Protein AF-A0A7J9JJZ1-F1 (afdb_monomer_lite)

Organism: NCBI:txid34283

pLDDT: mean 83.27, std 18.93, range [36.66, 98.44]

Structure (mmCIF, N/CA/C/O backbone):
data_AF-A0A7J9JJZ1-F1
#
_entry.id   AF-A0A7J9JJZ1-F1
#
loop_
_atom_site.group_PDB
_atom_site.id
_atom_site.type_symbol
_atom_site.label_atom_id
_atom_site.label_alt_id
_atom_site.label_comp_id
_atom_site.label_asym_id
_atom_site.label_entity_id
_atom_site.label_seq_id
_atom_site.pdbx_PDB_ins_code
_atom_site.Cartn_x
_atom_site.Cartn_y
_atom_site.Cartn_z
_atom_site.occupancy
_atom_site.B_iso_or_equiv
_atom_site.auth_seq_id
_atom_site.auth_comp_id
_atom_site.auth_asym_id
_atom_site.auth_atom_id
_atom_site.pdbx_PDB_model_num
ATOM 1 N N . ALA A 1 1 ? -37.751 12.534 49.948 1.00 81.94 1 ALA A N 1
ATOM 2 C CA . ALA A 1 1 ? -36.358 12.044 50.018 1.00 81.94 1 ALA A CA 1
ATOM 3 C C . ALA A 1 1 ? -36.246 10.776 49.173 1.00 81.94 1 ALA A C 1
ATOM 5 O O . ALA A 1 1 ? -37.203 10.010 49.168 1.00 81.94 1 ALA A O 1
ATOM 6 N N . VAL A 1 2 ? -35.146 10.569 48.440 1.00 80.31 2 VAL A N 1
ATOM 7 C CA . VAL A 1 2 ? -34.918 9.331 47.664 1.00 80.31 2 VAL A CA 1
ATOM 8 C C . VAL A 1 2 ? -34.600 8.182 48.625 1.00 80.31 2 VAL A C 1
ATOM 10 O O . VAL A 1 2 ? -33.882 8.383 49.601 1.00 80.31 2 VAL A O 1
ATOM 13 N N . ASN A 1 3 ? -35.147 6.992 48.367 1.00 93.00 3 ASN A N 1
ATOM 14 C CA . ASN A 1 3 ? -34.906 5.809 49.191 1.00 93.00 3 ASN A CA 1
ATOM 15 C C . ASN A 1 3 ? -33.448 5.319 49.014 1.00 93.00 3 ASN A C 1
ATOM 17 O O . ASN A 1 3 ? -33.073 4.967 47.892 1.00 93.00 3 ASN A O 1
ATOM 21 N N . PRO A 1 4 ? -32.638 5.238 50.088 1.00 93.69 4 PRO A N 1
ATOM 22 C CA . PRO A 1 4 ? -31.241 4.800 50.012 1.00 93.69 4 PRO A CA 1
ATOM 23 C C . PRO A 1 4 ? -31.046 3.412 49.389 1.00 93.69 4 PRO A C 1
ATOM 25 O O . PRO A 1 4 ? -30.052 3.179 48.708 1.00 93.69 4 PRO A O 1
ATOM 28 N N . LYS A 1 5 ? -32.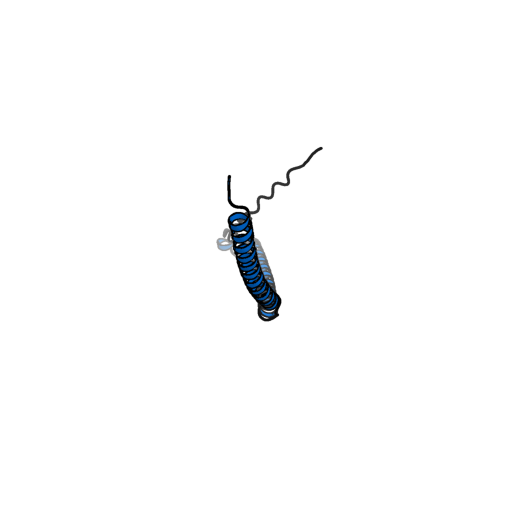002 2.494 49.576 1.00 93.75 5 LYS A N 1
ATOM 29 C CA . LYS A 1 5 ? -31.929 1.137 49.023 1.00 93.75 5 LYS A CA 1
ATOM 30 C C . LYS A 1 5 ? -32.021 1.138 47.495 1.00 93.75 5 LYS A C 1
ATOM 32 O O . LYS A 1 5 ? -31.212 0.501 46.832 1.00 93.75 5 LYS A O 1
ATOM 37 N N . VAL A 1 6 ? -32.945 1.931 46.953 1.00 93.31 6 VAL A N 1
ATOM 38 C CA . VAL A 1 6 ? -33.129 2.100 45.501 1.00 93.31 6 VAL A CA 1
ATOM 39 C C . VAL A 1 6 ? -31.883 2.721 44.866 1.00 93.31 6 VAL A C 1
ATOM 41 O O . VAL A 1 6 ? -31.472 2.328 43.779 1.00 93.31 6 VAL A O 1
ATOM 44 N N . PHE A 1 7 ? -31.242 3.665 45.560 1.00 94.25 7 PHE A N 1
ATOM 45 C CA . PHE A 1 7 ? -30.002 4.279 45.090 1.00 94.25 7 PHE A CA 1
ATOM 46 C C . PHE A 1 7 ? -28.838 3.275 45.011 1.00 94.25 7 PHE A C 1
ATOM 48 O O . PHE A 1 7 ? -28.104 3.265 44.025 1.00 94.25 7 PHE A O 1
ATOM 55 N N . LEU A 1 8 ? -28.687 2.399 46.009 1.00 95.31 8 LEU A N 1
ATOM 56 C CA . LEU A 1 8 ? -27.657 1.354 45.999 1.00 95.31 8 LEU A CA 1
ATOM 57 C C . LEU A 1 8 ? -27.891 0.306 44.903 1.00 95.31 8 LEU A C 1
ATOM 59 O O . LEU A 1 8 ? -26.935 -0.107 44.249 1.00 95.31 8 LEU A O 1
ATOM 63 N N . GLU A 1 9 ? -29.145 -0.092 44.676 1.00 95.75 9 GLU A N 1
ATOM 64 C CA . GLU A 1 9 ? -29.510 -1.003 43.583 1.00 95.75 9 GLU A CA 1
ATOM 65 C C . GLU A 1 9 ? -29.172 -0.390 42.217 1.00 95.75 9 GLU A C 1
ATOM 67 O O . GLU A 1 9 ? -28.533 -1.046 41.395 1.00 95.75 9 GLU A O 1
ATOM 72 N N . LEU A 1 10 ? -29.489 0.893 42.003 1.00 95.50 10 LEU A N 1
ATOM 73 C CA . LEU A 1 10 ? -29.135 1.607 40.773 1.00 95.50 10 LEU A CA 1
ATOM 74 C C . LEU A 1 10 ? -27.617 1.664 40.549 1.00 95.50 10 LEU A C 1
ATOM 76 O O . LEU A 1 10 ? -27.153 1.421 39.437 1.00 95.50 10 LEU A O 1
ATOM 80 N N . LEU A 1 11 ? -26.838 1.958 41.595 1.00 96.25 11 LEU A N 1
ATOM 81 C CA . LEU A 1 11 ? -25.375 1.961 41.506 1.00 96.25 11 LEU A CA 1
ATOM 82 C C . LEU A 1 11 ? -24.812 0.574 41.183 1.00 96.25 11 LEU A C 1
ATOM 84 O O . LEU A 1 11 ? -23.822 0.483 40.460 1.00 96.25 11 LEU A O 1
ATOM 88 N N . SER A 1 12 ? -25.427 -0.492 41.702 1.00 97.06 12 SER A N 1
ATOM 89 C CA . SER A 1 12 ? -25.032 -1.862 41.371 1.00 97.06 12 SER A CA 1
ATOM 90 C C . SER A 1 12 ? -25.275 -2.160 39.897 1.00 97.06 12 SER A C 1
ATOM 92 O O . SER A 1 12 ? -24.332 -2.497 39.192 1.00 97.06 12 SER A O 1
ATOM 94 N N . VAL A 1 13 ? -26.501 -1.932 39.413 1.00 97.25 13 VAL A N 1
ATOM 95 C CA . VAL A 1 13 ? -26.865 -2.156 38.004 1.00 97.25 13 VAL A CA 1
ATOM 96 C C . VAL A 1 13 ? -25.984 -1.326 37.068 1.00 97.25 13 VAL A C 1
ATOM 98 O O . VAL A 1 13 ? -25.552 -1.810 36.024 1.00 97.25 13 VAL A O 1
ATOM 101 N N . TYR A 1 14 ? -25.673 -0.084 37.446 1.00 96.94 14 TYR A N 1
ATOM 102 C CA . TYR A 1 14 ? -24.779 0.771 36.671 1.00 96.94 14 TYR A CA 1
ATOM 103 C C . TYR A 1 14 ? -23.349 0.223 36.608 1.00 96.94 14 TYR A C 1
ATOM 105 O O . TYR A 1 14 ? -22.745 0.246 35.536 1.00 96.94 14 TYR A O 1
ATOM 113 N N . ARG A 1 15 ? -22.800 -0.280 37.724 1.00 97.44 15 ARG A N 1
ATOM 114 C CA . ARG A 1 15 ? -21.474 -0.917 37.723 1.00 97.44 15 ARG A CA 1
ATOM 115 C C . ARG A 1 15 ? -21.448 -2.165 36.854 1.00 97.44 15 ARG A C 1
ATOM 117 O O . ARG A 1 15 ? -20.520 -2.307 36.070 1.00 97.44 15 ARG A O 1
ATOM 124 N N . ASP A 1 16 ? -22.457 -3.021 36.965 1.00 97.94 16 ASP A N 1
ATOM 125 C CA . ASP A 1 16 ? -22.525 -4.259 36.185 1.00 97.94 16 ASP A CA 1
ATOM 126 C C . ASP A 1 16 ? -22.582 -3.949 34.681 1.00 97.94 1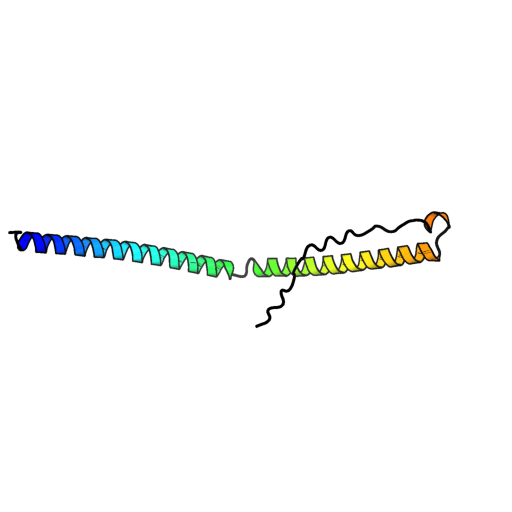6 ASP A C 1
ATOM 128 O O . ASP A 1 16 ? -21.872 -4.553 33.879 1.00 97.94 16 ASP A O 1
ATOM 132 N N . TRP A 1 17 ? -23.360 -2.932 34.297 1.00 98.00 17 TRP A N 1
ATOM 133 C CA . TRP A 1 17 ? -23.399 -2.447 32.918 1.00 98.00 17 TRP A CA 1
ATOM 134 C C . TRP A 1 17 ? -22.054 -1.870 32.449 1.00 98.00 17 TRP A C 1
ATOM 136 O O . TRP A 1 17 ? -21.624 -2.149 31.328 1.00 98.00 17 TRP A O 1
ATOM 146 N N . GLN A 1 18 ? -21.375 -1.081 33.289 1.00 98.12 18 GLN A N 1
ATOM 147 C CA . GLN A 1 18 ? -20.044 -0.539 32.987 1.00 98.12 18 GLN A CA 1
ATOM 148 C C . GLN A 1 18 ? -19.013 -1.653 32.769 1.00 98.12 18 GLN A C 1
ATOM 150 O O . GLN A 1 18 ? -18.269 -1.615 31.790 1.00 98.12 18 GLN A O 1
ATOM 155 N N . GLU A 1 19 ? -19.015 -2.666 33.634 1.00 98.00 19 GLU A N 1
ATOM 156 C CA . GLU A 1 19 ? -18.157 -3.848 33.529 1.00 98.00 19 GLU A CA 1
ATOM 157 C C . GLU A 1 19 ? -18.411 -4.598 32.208 1.00 98.00 19 GLU A C 1
ATOM 159 O O . GLU A 1 19 ? -17.481 -4.876 31.452 1.00 98.00 19 GLU A O 1
ATOM 164 N N . GLU A 1 20 ? -19.677 -4.838 31.856 1.00 98.31 20 GLU A N 1
ATOM 165 C CA . GLU A 1 20 ? -20.052 -5.500 30.601 1.00 98.31 20 GLU A CA 1
ATOM 166 C C . GLU A 1 20 ? -19.594 -4.706 29.363 1.00 98.31 20 GLU A C 1
ATOM 168 O O . GLU A 1 20 ? -19.097 -5.275 28.380 1.00 98.31 20 GLU A O 1
ATOM 173 N N . LYS A 1 21 ? -19.744 -3.371 29.386 1.00 98.06 21 LYS A N 1
ATOM 174 C CA . LYS A 1 21 ? -19.266 -2.515 28.291 1.00 98.06 21 LYS A CA 1
ATOM 175 C C . LYS A 1 21 ? -17.742 -2.568 28.178 1.00 98.06 21 LYS A C 1
ATOM 177 O O . LYS A 1 21 ? -17.246 -2.722 27.061 1.00 98.06 21 LYS A O 1
ATOM 182 N N . ALA A 1 22 ? -17.021 -2.488 29.296 1.00 98.06 22 ALA A N 1
ATOM 183 C CA . ALA A 1 22 ? -15.563 -2.563 29.319 1.00 98.06 22 ALA A CA 1
ATOM 184 C C . ALA A 1 22 ? -15.066 -3.895 28.742 1.00 98.06 22 ALA A C 1
ATOM 186 O O . ALA A 1 22 ? -14.264 -3.898 27.811 1.00 98.06 22 ALA A O 1
ATOM 187 N N . GLN A 1 23 ? -15.626 -5.021 29.190 1.00 98.25 23 GLN A N 1
ATOM 188 C CA . GLN A 1 23 ? -15.275 -6.348 28.674 1.00 98.25 23 GLN A CA 1
ATOM 189 C C . GLN A 1 23 ? -15.545 -6.484 27.171 1.00 98.25 23 GLN A C 1
ATOM 191 O O . GLN A 1 23 ? -14.731 -7.039 26.432 1.00 98.25 23 GLN A O 1
ATOM 196 N N . THR A 1 24 ? -16.665 -5.935 26.690 1.00 98.25 24 THR A N 1
ATOM 197 C CA . THR A 1 24 ? -16.990 -5.930 25.256 1.00 98.25 24 THR A CA 1
ATOM 198 C C . THR A 1 24 ? -15.960 -5.145 24.442 1.00 98.25 24 THR A C 1
ATOM 200 O O . THR A 1 24 ? -15.600 -5.565 23.341 1.00 98.25 24 THR A O 1
ATOM 203 N N . ILE A 1 25 ? -15.501 -4.002 24.959 1.00 98.25 25 ILE A N 1
ATOM 204 C CA . ILE A 1 25 ? -14.480 -3.174 24.308 1.00 98.25 25 ILE A CA 1
ATOM 205 C C . ILE A 1 25 ? -13.138 -3.908 24.296 1.00 98.25 25 ILE A C 1
ATOM 207 O O . ILE A 1 25 ? -12.560 -4.043 23.221 1.00 98.25 25 ILE A O 1
ATOM 211 N N . CYS A 1 26 ? -12.696 -4.452 25.433 1.00 98.06 26 CYS A N 1
ATOM 212 C CA . CYS A 1 26 ? -11.437 -5.196 25.526 1.00 98.06 26 CYS A CA 1
ATOM 213 C C . CYS A 1 26 ? -11.402 -6.374 24.549 1.00 98.06 26 CYS A C 1
ATOM 215 O O . CYS A 1 26 ? -10.464 -6.507 23.773 1.00 98.06 26 CYS A O 1
ATOM 217 N N . LYS A 1 27 ? -12.478 -7.165 24.482 1.00 98.25 27 LYS A N 1
ATOM 218 C CA . LYS A 1 27 ? -12.548 -8.308 23.562 1.00 98.25 27 LYS A CA 1
ATOM 219 C C . LYS A 1 27 ? -12.467 -7.895 22.089 1.00 98.25 27 LYS A C 1
ATOM 221 O O . LYS A 1 27 ? -11.882 -8.600 21.273 1.00 98.25 27 LYS A O 1
ATOM 226 N N . LYS A 1 28 ? -13.070 -6.758 21.726 1.00 98.31 28 LYS A N 1
ATOM 227 C CA . LYS A 1 28 ? -12.949 -6.205 20.367 1.00 98.31 28 LYS A CA 1
ATOM 228 C C . LYS A 1 28 ? -11.546 -5.674 20.093 1.00 98.31 28 LYS A C 1
ATOM 230 O O . LYS A 1 28 ? -11.078 -5.802 18.968 1.00 98.31 28 LYS A O 1
ATOM 235 N N . GLN A 1 29 ? -10.904 -5.072 21.089 1.00 98.44 29 GLN A N 1
ATOM 236 C CA . GLN A 1 29 ? -9.531 -4.599 20.972 1.00 98.44 29 GLN A CA 1
ATOM 237 C C . GLN A 1 29 ? -8.571 -5.768 20.721 1.00 98.44 29 GLN A C 1
ATOM 239 O O . GLN A 1 29 ? -7.808 -5.703 19.766 1.00 98.44 29 GLN A O 1
ATOM 244 N N . GLU A 1 30 ? -8.682 -6.856 21.485 1.00 98.25 30 GLU A N 1
ATOM 245 C CA . GLU A 1 30 ? -7.876 -8.072 21.299 1.00 98.25 30 GLU A CA 1
ATOM 246 C C . GLU A 1 30 ? -8.039 -8.675 19.889 1.00 98.25 30 GLU A C 1
ATOM 248 O O . GLU A 1 30 ? -7.052 -9.032 19.249 1.00 98.25 30 GLU A O 1
ATOM 253 N N . ASP A 1 31 ? -9.270 -8.743 19.359 1.00 98.25 31 ASP A N 1
ATOM 254 C CA . ASP A 1 31 ? -9.519 -9.217 17.984 1.00 98.25 31 ASP A CA 1
ATOM 255 C C . ASP A 1 31 ? -8.857 -8.314 16.929 1.00 98.25 31 ASP A C 1
ATOM 257 O O . ASP A 1 31 ? -8.269 -8.797 15.958 1.00 98.25 31 ASP A O 1
ATOM 261 N N . ILE A 1 32 ? -8.924 -6.993 17.118 1.00 98.00 32 ILE A N 1
ATOM 262 C CA . ILE A 1 32 ? -8.292 -6.029 16.211 1.00 98.00 32 ILE A CA 1
ATOM 263 C C . ILE A 1 32 ? -6.767 -6.149 16.274 1.00 98.00 32 ILE A C 1
ATOM 265 O O . ILE A 1 32 ? -6.132 -6.187 15.221 1.00 98.00 32 ILE A O 1
ATOM 269 N N . GLU A 1 33 ? -6.186 -6.238 17.471 1.00 97.75 33 GLU A N 1
ATOM 270 C CA . GLU A 1 33 ? -4.743 -6.408 17.669 1.00 97.75 33 GLU A CA 1
ATOM 271 C C . GLU A 1 33 ? -4.240 -7.688 16.994 1.00 97.75 33 GLU A C 1
ATOM 273 O O . GLU A 1 33 ? -3.293 -7.629 16.209 1.00 97.75 33 GLU A O 1
ATOM 278 N N . TYR A 1 34 ? -4.943 -8.812 17.174 1.00 97.44 34 TYR A N 1
ATOM 279 C CA . TYR A 1 34 ? -4.627 -10.068 16.491 1.00 97.44 34 TYR A CA 1
ATOM 280 C C . TYR A 1 34 ? -4.662 -9.926 14.960 1.00 97.44 34 TYR A C 1
ATOM 282 O O . TYR A 1 34 ? -3.764 -10.388 14.252 1.00 97.44 34 TYR A O 1
ATOM 290 N N . LYS A 1 35 ? -5.685 -9.254 14.414 1.00 96.94 35 LYS A N 1
ATOM 291 C CA . LYS A 1 35 ? -5.805 -9.039 12.962 1.00 96.94 35 LYS A CA 1
ATOM 292 C C . LYS A 1 35 ? -4.710 -8.128 12.409 1.00 96.94 35 LYS A C 1
ATOM 294 O O . LYS A 1 35 ? -4.277 -8.349 11.278 1.00 96.94 35 LYS A O 1
ATOM 299 N N . ILE A 1 36 ? -4.274 -7.128 13.175 1.00 95.38 36 ILE A N 1
ATOM 300 C CA . ILE A 1 36 ? -3.143 -6.264 12.813 1.00 95.38 36 ILE A CA 1
ATOM 301 C C . ILE A 1 36 ? -1.850 -7.078 12.805 1.00 95.38 36 ILE A C 1
ATOM 303 O O . ILE 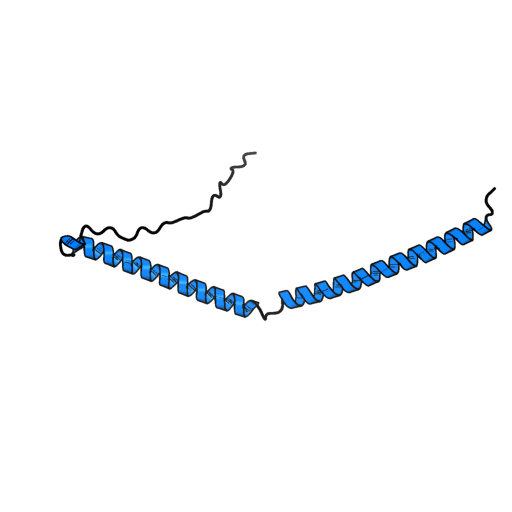A 1 36 ? -1.138 -7.044 11.807 1.00 95.38 36 ILE A O 1
ATOM 307 N N . GLU A 1 37 ? -1.584 -7.867 13.848 1.00 94.56 37 GLU A N 1
ATOM 308 C CA . GLU A 1 37 ? -0.379 -8.701 13.933 1.00 94.56 37 GLU A CA 1
ATOM 309 C C . GLU A 1 37 ? -0.271 -9.663 12.741 1.00 94.56 37 GLU A C 1
ATOM 311 O O . GLU A 1 37 ? 0.779 -9.768 12.105 1.00 94.56 37 GLU A O 1
ATOM 316 N N . VAL A 1 38 ? -1.378 -10.313 12.364 1.00 90.06 38 VAL A N 1
ATOM 317 C CA . VAL A 1 38 ? -1.425 -11.179 11.177 1.00 90.06 38 VAL A CA 1
ATOM 318 C C . VAL A 1 38 ? -1.181 -10.387 9.886 1.00 90.06 38 VAL A C 1
ATOM 320 O O . VAL A 1 38 ? -0.450 -10.857 9.012 1.00 90.06 38 VAL A O 1
ATOM 323 N N . ALA A 1 39 ? -1.775 -9.199 9.737 1.00 87.06 39 ALA A N 1
ATOM 324 C CA . ALA A 1 39 ? -1.585 -8.360 8.553 1.00 87.06 39 ALA A CA 1
ATOM 325 C C . ALA A 1 39 ? -0.132 -7.874 8.417 1.00 87.06 39 ALA A C 1
ATOM 327 O O . ALA A 1 39 ? 0.439 -7.962 7.327 1.00 87.06 39 ALA A O 1
ATOM 328 N N . ASP A 1 40 ? 0.487 -7.446 9.516 1.00 86.88 40 ASP A N 1
ATOM 329 C CA . ASP A 1 40 ? 1.891 -7.038 9.562 1.00 86.88 40 ASP A CA 1
ATOM 330 C C . ASP A 1 40 ? 2.820 -8.221 9.285 1.00 86.88 40 ASP A C 1
ATOM 332 O O . ASP A 1 40 ? 3.758 -8.105 8.490 1.00 86.88 40 ASP A O 1
ATOM 336 N N . ALA A 1 41 ? 2.539 -9.395 9.855 1.00 84.56 41 ALA A N 1
ATOM 337 C CA . ALA A 1 41 ? 3.269 -10.621 9.555 1.00 84.56 41 ALA A CA 1
ATOM 338 C C . ALA A 1 41 ? 3.165 -10.988 8.069 1.00 84.56 41 ALA A C 1
ATOM 340 O O . ALA A 1 41 ? 4.154 -11.395 7.471 1.00 84.56 41 ALA A O 1
ATOM 341 N N . LEU A 1 42 ? 2.007 -10.804 7.429 1.00 81.62 42 LEU A N 1
ATOM 342 C CA . LEU A 1 42 ? 1.836 -11.056 5.996 1.00 81.62 42 LEU A CA 1
ATOM 343 C C . LEU A 1 42 ? 2.561 -10.024 5.127 1.00 81.62 42 LEU A C 1
ATOM 345 O O . LEU A 1 42 ? 3.223 -10.419 4.164 1.00 81.62 42 LEU A O 1
ATOM 349 N N . ALA A 1 43 ? 2.482 -8.739 5.478 1.00 75.56 43 ALA A N 1
ATOM 350 C CA . ALA A 1 43 ? 3.185 -7.654 4.795 1.00 75.56 43 ALA A CA 1
ATOM 351 C C . ALA A 1 43 ? 4.712 -7.799 4.907 1.00 75.56 43 ALA A C 1
ATOM 353 O O . ALA A 1 43 ? 5.455 -7.512 3.964 1.00 75.56 43 ALA A O 1
ATOM 354 N N . THR A 1 44 ? 5.192 -8.293 6.049 1.00 72.38 44 THR A N 1
ATOM 355 C CA . THR A 1 44 ? 6.610 -8.589 6.278 1.00 72.38 44 THR A CA 1
ATOM 356 C C . THR A 1 44 ? 7.024 -9.961 5.749 1.00 72.38 44 THR A C 1
ATOM 358 O O . THR A 1 44 ? 8.198 -10.125 5.392 1.00 72.38 44 THR A O 1
ATOM 361 N N . SER A 1 45 ? 6.091 -10.915 5.606 1.00 63.78 45 SER A N 1
ATOM 362 C CA . SER A 1 45 ? 6.326 -12.210 4.969 1.00 63.78 45 SER A CA 1
ATOM 363 C C . SER A 1 45 ? 6.611 -11.990 3.485 1.00 63.78 45 SER A C 1
ATOM 365 O O . SER A 1 45 ? 5.730 -11.867 2.645 1.00 63.78 45 SER A O 1
ATOM 367 N N . SER A 1 46 ? 7.897 -11.837 3.187 1.00 60.47 46 SER A N 1
ATOM 368 C CA . SER A 1 46 ? 8.715 -12.554 2.203 1.00 60.47 46 SER A CA 1
ATOM 369 C C . SER A 1 46 ? 8.117 -13.068 0.877 1.00 60.47 46 SER A C 1
ATOM 371 O O . SER A 1 46 ? 8.884 -13.370 -0.016 1.00 60.47 46 SER A O 1
ATOM 373 N N . LYS A 1 47 ? 6.810 -13.198 0.648 1.00 66.00 47 LYS A N 1
ATOM 374 C CA . LYS A 1 47 ? 6.262 -13.644 -0.645 1.00 66.00 47 LYS A CA 1
ATOM 375 C C . LYS A 1 47 ? 6.347 -12.553 -1.706 1.00 66.00 47 LYS A C 1
ATOM 377 O O . LYS A 1 47 ? 6.676 -12.830 -2.852 1.00 66.00 47 LYS A O 1
ATOM 382 N N . PHE A 1 48 ? 6.103 -11.306 -1.312 1.00 71.81 48 PHE A N 1
ATOM 383 C CA . PHE A 1 48 ? 6.144 -10.175 -2.238 1.00 71.81 48 PHE A CA 1
ATOM 384 C C . PHE A 1 48 ? 7.532 -9.539 -2.339 1.00 71.81 48 PHE A C 1
ATOM 386 O O . PHE A 1 48 ? 7.836 -8.931 -3.355 1.00 71.81 48 PHE A O 1
ATOM 393 N N . LYS A 1 49 ? 8.409 -9.715 -1.341 1.00 80.50 49 LYS A N 1
ATOM 394 C CA . LYS A 1 49 ? 9.757 -9.118 -1.351 1.00 80.50 49 LYS A CA 1
ATOM 395 C C . LYS A 1 49 ? 10.672 -9.649 -2.473 1.00 80.50 49 LYS A C 1
ATOM 397 O O . LYS A 1 49 ? 11.246 -8.815 -3.163 1.00 80.50 49 LYS A O 1
ATOM 402 N N . PRO A 1 50 ? 10.800 -10.969 -2.716 1.00 84.94 50 PRO A N 1
ATOM 403 C CA . PRO A 1 50 ? 11.554 -11.512 -3.840 1.00 84.94 50 PRO A CA 1
ATOM 404 C C . PRO A 1 50 ? 10.975 -11.057 -5.172 1.00 84.94 50 PRO A C 1
ATOM 406 O O . PRO A 1 50 ? 11.736 -10.661 -6.039 1.00 84.94 50 PRO A O 1
ATOM 409 N N . LEU A 1 51 ? 9.643 -11.025 -5.309 1.00 85.69 51 LEU A N 1
ATOM 410 C CA . LEU A 1 51 ? 8.992 -10.539 -6.526 1.00 85.69 51 LEU A CA 1
ATOM 411 C C . LEU A 1 51 ? 9.295 -9.054 -6.781 1.00 85.69 51 LEU A C 1
ATOM 413 O O . LEU A 1 51 ? 9.660 -8.685 -7.891 1.00 85.69 51 LEU A O 1
ATOM 417 N N . ILE A 1 52 ? 9.195 -8.211 -5.748 1.00 86.94 52 ILE A N 1
ATOM 418 C CA . ILE A 1 52 ? 9.559 -6.789 -5.820 1.00 86.94 52 ILE A CA 1
ATOM 419 C C . ILE A 1 52 ? 11.034 -6.638 -6.206 1.00 86.94 52 ILE A C 1
ATOM 421 O O . ILE A 1 52 ? 11.351 -5.833 -7.076 1.00 86.94 52 ILE A O 1
ATOM 425 N N . HIS A 1 53 ? 11.926 -7.423 -5.599 1.00 90.69 53 HIS A N 1
ATOM 426 C CA . HIS A 1 53 ? 13.351 -7.393 -5.915 1.00 90.69 53 HIS A CA 1
ATOM 427 C C . HIS A 1 53 ? 13.627 -7.826 -7.364 1.00 90.69 53 HIS A C 1
ATOM 429 O O . HIS A 1 53 ? 14.374 -7.151 -8.064 1.00 90.69 53 HIS A O 1
ATOM 435 N N . THR A 1 54 ? 13.006 -8.909 -7.844 1.00 94.00 54 THR A N 1
ATOM 436 C CA . THR A 1 54 ? 13.117 -9.358 -9.242 1.00 94.00 54 THR A CA 1
ATOM 437 C C . THR A 1 54 ? 12.701 -8.252 -10.208 1.00 94.00 54 THR A C 1
ATOM 439 O O . THR A 1 54 ? 13.467 -7.904 -11.101 1.00 94.00 54 THR A O 1
ATOM 442 N N . LEU A 1 55 ? 11.542 -7.629 -9.980 1.00 95.56 55 LEU A N 1
ATOM 443 C CA . LEU A 1 55 ? 11.057 -6.540 -10.830 1.00 95.56 55 LEU A CA 1
ATOM 444 C C . LEU A 1 55 ? 11.964 -5.300 -10.783 1.00 95.56 55 LEU A C 1
ATOM 446 O O . LEU A 1 55 ? 12.131 -4.623 -11.794 1.00 95.56 55 LEU A O 1
ATOM 450 N N . GLN A 1 56 ? 12.567 -4.989 -9.632 1.00 96.31 56 GLN A N 1
ATOM 451 C CA . GLN A 1 56 ? 13.531 -3.890 -9.514 1.00 96.31 56 GLN A CA 1
ATOM 452 C C . GLN A 1 56 ? 14.797 -4.133 -10.343 1.00 96.31 56 GLN A C 1
ATOM 454 O O . GLN A 1 56 ? 15.293 -3.193 -10.965 1.00 96.31 56 GLN A O 1
ATOM 459 N N . VAL A 1 57 ? 15.300 -5.371 -10.369 1.00 97.31 57 VAL A N 1
ATOM 460 C CA . VAL A 1 57 ? 16.462 -5.750 -11.188 1.00 97.31 57 VAL A CA 1
ATOM 461 C C . VAL A 1 57 ? 16.126 -5.640 -12.675 1.00 97.31 57 VAL A C 1
ATOM 463 O O . VAL A 1 57 ? 16.825 -4.928 -13.392 1.00 97.31 57 VAL A O 1
ATOM 466 N N . GLU A 1 58 ? 15.017 -6.240 -13.122 1.00 97.62 58 GLU A N 1
ATOM 467 C CA . GLU A 1 58 ? 14.582 -6.182 -14.528 1.00 97.62 58 GLU A CA 1
ATOM 468 C C . GLU A 1 58 ? 14.363 -4.739 -15.013 1.00 97.62 58 GLU A C 1
ATOM 470 O O . GLU A 1 58 ? 14.744 -4.379 -16.128 1.00 97.62 58 GLU A O 1
ATOM 475 N N . LEU A 1 59 ? 13.791 -3.878 -14.163 1.00 97.19 59 LEU A N 1
ATOM 476 C CA . LEU A 1 59 ? 13.631 -2.455 -14.464 1.00 97.19 59 LEU A CA 1
ATOM 477 C C . LEU A 1 59 ? 14.985 -1.745 -14.623 1.00 97.19 59 LEU A C 1
ATOM 479 O O . LEU A 1 59 ? 15.126 -0.873 -15.483 1.00 97.19 59 LEU A O 1
ATOM 483 N N . GLY A 1 60 ? 15.970 -2.103 -13.796 1.00 97.56 60 GLY A N 1
ATOM 484 C CA . GLY A 1 60 ? 17.337 -1.595 -13.883 1.00 97.56 60 GLY A CA 1
ATOM 485 C C . GLY A 1 60 ? 18.007 -1.973 -15.203 1.00 97.56 60 GLY A C 1
ATOM 486 O O . GLY A 1 60 ? 18.476 -1.089 -15.920 1.00 97.56 60 GLY A O 1
ATOM 487 N N . GLU A 1 61 ? 17.969 -3.255 -15.562 1.00 98.12 61 GLU A N 1
ATOM 488 C CA . GLU A 1 61 ? 18.521 -3.774 -16.821 1.00 98.12 61 GLU A CA 1
ATOM 489 C C . GLU A 1 61 ? 17.849 -3.137 -18.044 1.00 98.12 61 GLU A C 1
ATOM 491 O O . GLU A 1 61 ? 18.512 -2.727 -18.999 1.00 98.12 61 GLU A O 1
ATOM 496 N N . LEU A 1 62 ? 16.521 -2.992 -18.016 1.00 98.19 62 LEU A N 1
ATOM 497 C CA . LEU A 1 62 ? 15.782 -2.348 -19.099 1.00 98.19 62 LEU A CA 1
ATOM 498 C C . LEU A 1 62 ? 16.192 -0.878 -19.268 1.00 98.19 62 LEU A C 1
ATOM 500 O O . LEU A 1 62 ? 16.346 -0.403 -20.395 1.00 98.19 62 LEU A O 1
ATOM 504 N N . LYS A 1 63 ? 16.387 -0.156 -18.159 1.00 97.62 63 LYS A N 1
ATOM 505 C CA . LYS A 1 63 ? 16.826 1.244 -18.172 1.00 97.62 63 LYS A CA 1
ATOM 506 C C . LYS A 1 63 ? 18.254 1.390 -18.702 1.00 97.62 63 LYS A C 1
ATOM 508 O O . LYS A 1 63 ? 18.527 2.333 -19.448 1.00 97.62 63 LYS A O 1
ATOM 513 N N . GLU A 1 64 ? 19.142 0.466 -18.351 1.00 98.12 64 GLU A N 1
ATOM 514 C CA . GLU A 1 64 ? 20.502 0.408 -18.890 1.00 98.12 64 GLU A CA 1
ATOM 515 C C . GLU A 1 64 ? 20.478 0.193 -20.408 1.00 98.12 64 GLU A C 1
ATOM 517 O O . GLU A 1 64 ? 21.012 1.018 -21.150 1.00 98.12 64 GLU A O 1
ATOM 522 N N . ARG A 1 65 ? 19.750 -0.824 -20.887 1.00 98.12 65 ARG A N 1
ATOM 523 C CA . ARG A 1 65 ? 19.606 -1.099 -22.327 1.00 98.12 65 ARG A CA 1
ATOM 524 C C . ARG A 1 65 ? 18.992 0.065 -23.094 1.00 98.12 65 ARG A C 1
ATOM 526 O O . ARG A 1 65 ? 19.419 0.362 -24.205 1.00 98.12 65 ARG A O 1
ATOM 533 N N . LEU A 1 66 ? 17.992 0.738 -22.524 1.00 97.69 66 LEU A N 1
ATOM 534 C CA . LEU A 1 66 ? 17.407 1.927 -23.144 1.00 97.69 66 LEU A CA 1
ATOM 535 C C . LEU A 1 66 ? 18.447 3.046 -23.287 1.00 97.69 66 LEU A C 1
ATOM 537 O O . LEU A 1 66 ? 18.511 3.695 -24.328 1.00 97.69 66 LEU A O 1
ATOM 541 N N . THR A 1 67 ? 19.273 3.247 -22.261 1.00 96.56 67 THR A N 1
ATOM 542 C CA . THR A 1 67 ? 20.350 4.245 -22.283 1.00 96.56 67 THR A CA 1
ATOM 543 C C . THR A 1 67 ? 21.388 3.913 -23.356 1.00 96.56 67 THR A C 1
ATOM 545 O O . THR A 1 67 ? 21.780 4.792 -24.121 1.00 96.56 67 THR A O 1
ATOM 548 N N . GLU A 1 68 ? 21.780 2.643 -23.474 1.00 98.00 68 GLU A N 1
ATOM 549 C CA . GLU A 1 68 ? 22.690 2.169 -24.522 1.00 98.00 68 GLU A CA 1
ATOM 550 C C . GLU A 1 68 ? 22.109 2.400 -25.924 1.00 98.00 68 GLU A C 1
ATOM 552 O O . GLU A 1 68 ? 22.781 2.943 -26.800 1.00 98.00 68 GLU A O 1
ATOM 557 N N . VAL A 1 69 ? 20.838 2.047 -26.141 1.00 97.62 69 VAL A N 1
ATOM 558 C CA . VAL A 1 69 ? 20.152 2.256 -27.425 1.00 97.62 69 VAL A CA 1
ATOM 559 C C . VAL A 1 69 ? 20.095 3.740 -27.789 1.00 97.62 69 VAL A C 1
ATOM 561 O O . VAL A 1 69 ? 20.351 4.085 -28.943 1.00 97.62 69 VAL A O 1
ATOM 564 N N . LEU A 1 70 ? 19.803 4.619 -26.826 1.00 95.25 70 LEU A N 1
ATOM 565 C CA . LEU A 1 70 ? 19.802 6.068 -27.044 1.00 95.25 70 LEU A CA 1
ATOM 566 C C . LEU A 1 70 ? 21.199 6.592 -27.404 1.00 95.25 70 LEU A C 1
ATOM 568 O O . LEU A 1 70 ? 21.325 7.381 -28.338 1.00 95.25 70 LEU A O 1
ATOM 572 N N . SER A 1 71 ? 22.248 6.112 -26.732 1.00 95.94 71 SER A N 1
ATOM 573 C CA . SER A 1 71 ? 23.631 6.488 -27.047 1.00 95.94 71 SER A CA 1
ATOM 574 C C . SER A 1 71 ? 24.063 5.996 -28.433 1.00 95.94 71 SER A C 1
ATOM 576 O O . SER A 1 71 ? 24.647 6.750 -29.213 1.00 95.94 71 SER A O 1
ATOM 578 N N . ASN A 1 72 ? 23.710 4.759 -28.792 1.00 96.62 72 ASN A N 1
ATOM 579 C CA . ASN A 1 72 ? 23.960 4.203 -30.122 1.00 96.62 72 ASN A CA 1
ATOM 580 C C . ASN A 1 72 ? 23.234 4.998 -31.214 1.00 96.62 72 ASN A C 1
ATOM 582 O O . ASN A 1 72 ? 23.794 5.237 -32.286 1.00 96.62 72 ASN A O 1
ATOM 586 N N . TYR A 1 73 ? 21.998 5.418 -30.943 1.00 94.00 73 TYR A N 1
ATOM 587 C CA . TYR A 1 73 ? 21.231 6.274 -31.839 1.00 94.00 73 TYR A CA 1
ATOM 588 C C . TYR A 1 73 ? 21.908 7.637 -32.039 1.00 94.00 73 TYR A C 1
ATOM 590 O O . TYR A 1 73 ? 22.099 8.060 -33.177 1.00 94.00 73 TYR A O 1
ATOM 598 N N . GLU A 1 74 ? 22.348 8.289 -30.963 1.00 91.88 74 GLU A N 1
ATOM 599 C CA . GLU A 1 74 ? 23.069 9.563 -31.034 1.00 91.88 74 GLU A CA 1
ATOM 600 C C . GLU A 1 74 ? 24.379 9.439 -31.830 1.00 91.88 74 GLU A C 1
ATOM 602 O O . GLU A 1 74 ? 24.650 10.241 -32.727 1.00 91.88 74 GLU A O 1
ATOM 607 N N . ALA A 1 75 ? 25.166 8.388 -31.577 1.00 93.88 75 ALA A N 1
ATOM 608 C CA . ALA A 1 75 ? 26.388 8.109 -32.329 1.00 93.88 75 ALA A CA 1
ATOM 609 C C . ALA A 1 75 ? 26.109 7.894 -33.826 1.00 93.88 75 ALA A C 1
ATOM 611 O O . ALA A 1 75 ? 26.861 8.370 -34.683 1.00 93.88 75 ALA A O 1
ATOM 612 N N . LEU A 1 76 ? 25.012 7.206 -34.156 1.00 92.81 76 LEU A N 1
ATOM 613 C CA . LEU A 1 76 ? 24.578 7.017 -35.535 1.00 92.81 76 LEU A CA 1
ATOM 614 C C . LEU A 1 76 ? 24.204 8.350 -36.193 1.00 92.81 76 LEU A C 1
ATOM 616 O O . LEU A 1 76 ? 24.655 8.611 -37.309 1.00 92.81 76 LEU A O 1
ATOM 620 N N . CYS A 1 77 ? 23.427 9.193 -35.510 1.00 87.50 77 CYS A N 1
ATOM 621 C CA . CYS A 1 77 ? 23.071 10.528 -35.986 1.00 87.50 77 CYS A CA 1
ATOM 622 C C . CYS A 1 77 ? 24.317 11.374 -36.269 1.00 87.50 77 CYS A C 1
ATOM 624 O O . CYS A 1 77 ? 24.443 11.930 -37.361 1.00 87.50 77 CYS A O 1
ATOM 626 N N . ASN A 1 78 ? 25.278 11.395 -35.344 1.00 89.00 78 ASN A N 1
ATOM 627 C CA . ASN A 1 78 ? 26.535 12.126 -35.510 1.00 89.00 78 ASN A CA 1
ATOM 628 C C . ASN A 1 78 ? 27.336 11.632 -36.725 1.00 89.00 78 ASN A C 1
ATOM 630 O O . ASN A 1 78 ? 27.852 12.437 -37.501 1.00 89.00 78 ASN A O 1
ATOM 634 N N . ARG A 1 79 ? 27.397 10.312 -36.945 1.00 92.69 79 ARG A N 1
ATOM 635 C CA . ARG A 1 79 ? 28.084 9.736 -38.109 1.00 92.69 79 ARG A CA 1
ATOM 636 C C . ARG A 1 79 ? 27.384 10.074 -39.424 1.00 92.69 79 ARG A C 1
ATOM 638 O O . ARG A 1 79 ? 28.057 10.388 -40.399 1.00 92.69 79 ARG A O 1
ATOM 645 N N . ILE A 1 80 ? 26.052 10.034 -39.468 1.00 88.50 80 ILE A N 1
ATOM 646 C CA . ILE A 1 80 ? 25.289 10.422 -40.666 1.00 88.50 80 ILE A CA 1
ATOM 647 C C . ILE A 1 80 ? 25.510 11.905 -40.985 1.00 88.50 80 ILE A C 1
ATOM 649 O O . ILE A 1 80 ? 25.726 12.243 -42.147 1.00 88.50 80 ILE A O 1
ATOM 653 N N . ALA A 1 81 ? 25.528 12.779 -39.978 1.00 85.50 81 ALA A N 1
ATOM 654 C CA . ALA A 1 81 ? 25.829 14.195 -40.177 1.00 85.50 81 ALA A CA 1
ATOM 655 C C . ALA A 1 81 ? 27.250 14.409 -40.743 1.00 85.50 81 ALA A C 1
ATOM 657 O O . ALA A 1 81 ? 27.440 15.190 -41.677 1.00 85.50 81 ALA A O 1
ATOM 658 N N . ALA A 1 82 ? 28.244 13.678 -40.228 1.00 87.75 82 ALA A N 1
ATOM 659 C CA . ALA A 1 82 ? 29.639 13.818 -40.641 1.00 87.75 82 ALA A CA 1
ATOM 660 C C . ALA A 1 82 ? 29.941 13.196 -42.016 1.00 87.75 82 ALA A C 1
ATOM 662 O O . ALA A 1 82 ? 30.594 13.821 -42.850 1.00 87.75 82 ALA A O 1
ATOM 663 N N . GLU A 1 83 ? 29.458 11.984 -42.278 1.00 90.44 83 GLU A N 1
ATOM 664 C CA . GLU A 1 83 ? 29.925 11.122 -43.377 1.00 90.44 83 GLU A CA 1
ATOM 665 C C . GLU A 1 83 ? 28.801 10.691 -44.335 1.00 90.44 83 GLU A C 1
ATOM 667 O O . GLU A 1 83 ? 29.056 10.033 -45.343 1.00 90.44 83 GLU A O 1
ATOM 672 N N . GLY A 1 84 ? 27.547 11.042 -44.037 1.00 84.00 84 GLY A N 1
ATOM 673 C CA . GLY A 1 84 ? 26.388 10.630 -44.821 1.00 84.00 84 GLY A CA 1
ATOM 674 C C . GLY A 1 84 ? 26.269 11.334 -46.182 1.00 84.00 84 GLY A C 1
ATOM 675 O O . GLY A 1 84 ? 26.773 12.444 -46.366 1.00 84.00 84 GLY A O 1
ATOM 676 N N . PRO A 1 85 ? 25.568 10.717 -47.151 1.00 82.94 85 PRO A N 1
ATOM 677 C CA . PRO A 1 85 ? 25.230 11.362 -48.416 1.00 82.94 85 PRO A CA 1
ATOM 678 C C . PRO A 1 85 ? 24.334 12.590 -48.180 1.00 82.94 85 PRO A C 1
ATOM 680 O O . PRO A 1 85 ? 23.492 12.578 -47.284 1.00 82.94 85 PRO A O 1
ATOM 683 N N . GLU A 1 86 ? 24.486 13.627 -49.012 1.00 79.56 86 GLU A N 1
ATOM 684 C CA . GLU A 1 86 ? 23.837 14.948 -48.860 1.00 79.56 86 GLU A CA 1
ATOM 685 C C . GLU A 1 86 ? 22.347 14.932 -48.446 1.00 79.56 86 GLU A C 1
ATOM 687 O O .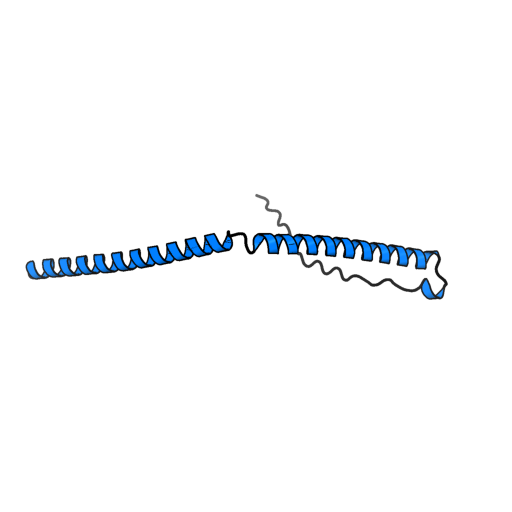 GLU A 1 86 ? 21.992 15.675 -47.532 1.00 79.56 86 GLU A O 1
ATOM 692 N N . PRO A 1 87 ? 21.468 14.065 -48.993 1.00 78.44 87 PRO A N 1
ATOM 693 C CA . PRO A 1 87 ? 20.063 14.020 -48.576 1.00 78.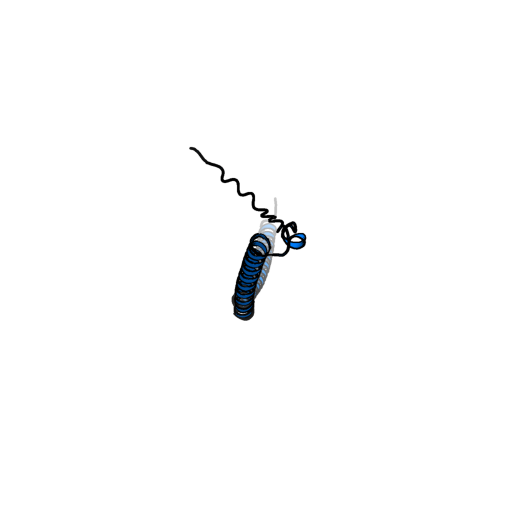44 87 PRO A CA 1
ATOM 694 C C . PRO A 1 87 ? 19.849 13.641 -47.101 1.00 78.44 87 PRO A C 1
ATOM 696 O O . PRO A 1 87 ? 18.842 14.021 -46.512 1.00 78.44 87 PRO A O 1
ATOM 699 N N . LEU A 1 88 ? 20.772 12.877 -46.506 1.00 72.88 88 LEU A N 1
ATOM 700 C CA . LEU A 1 88 ? 20.667 12.379 -45.131 1.00 72.88 88 LEU A CA 1
ATOM 701 C C . LEU A 1 88 ? 21.277 13.337 -44.099 1.00 72.88 88 LEU A C 1
ATOM 703 O O . LEU A 1 88 ? 20.921 13.266 -42.927 1.00 72.88 88 LEU A O 1
ATOM 707 N N . ARG A 1 89 ? 22.156 14.257 -44.520 1.00 74.81 89 ARG A N 1
ATOM 708 C CA . ARG A 1 89 ? 22.811 15.238 -43.633 1.00 74.81 89 ARG A CA 1
ATOM 709 C C . ARG A 1 89 ? 21.871 16.321 -43.093 1.00 74.81 89 ARG A C 1
ATOM 711 O O . ARG A 1 89 ? 22.191 16.940 -42.087 1.00 74.81 89 ARG A O 1
ATOM 718 N N . SER A 1 90 ? 20.726 16.545 -43.744 1.00 74.19 90 SER A N 1
ATOM 719 C CA . SER A 1 90 ? 19.689 17.500 -43.305 1.00 74.19 90 SER A CA 1
ATOM 720 C C . SER A 1 90 ? 18.596 16.878 -42.420 1.00 74.19 90 SER A C 1
ATOM 722 O O . SER A 1 90 ? 17.622 17.556 -42.103 1.00 74.19 90 SER A O 1
ATOM 724 N N . ILE A 1 91 ? 18.704 15.597 -42.044 1.00 76.12 91 ILE A N 1
ATOM 725 C CA . ILE A 1 91 ? 17.693 14.933 -41.208 1.00 76.12 91 ILE A CA 1
ATOM 726 C C . ILE A 1 91 ? 17.940 15.275 -39.737 1.00 76.12 91 ILE A C 1
ATOM 728 O O . ILE A 1 91 ? 18.994 14.960 -39.186 1.00 76.12 91 ILE A O 1
ATOM 732 N N . GLU A 1 92 ? 16.948 15.885 -39.091 1.00 66.25 92 GLU A N 1
ATOM 733 C CA . GLU A 1 92 ? 16.983 16.170 -37.657 1.00 66.25 92 GLU A CA 1
ATOM 734 C C . GLU A 1 92 ? 16.695 14.886 -36.844 1.00 66.25 92 GLU A C 1
ATOM 736 O O . GLU A 1 92 ? 15.761 14.146 -37.179 1.00 66.25 92 GLU A O 1
ATOM 741 N N . PRO A 1 93 ? 17.484 14.575 -35.797 1.00 66.69 93 PRO A N 1
ATOM 742 C CA . PRO A 1 93 ? 17.224 13.436 -34.920 1.00 66.69 93 PRO A CA 1
ATOM 743 C C . PRO A 1 93 ? 15.878 13.536 -34.192 1.00 66.69 93 PRO A C 1
ATOM 745 O O . PRO A 1 93 ? 15.326 14.617 -33.994 1.00 66.69 93 PRO A O 1
ATOM 748 N N . PHE A 1 94 ? 15.374 12.398 -33.713 1.00 63.91 94 PHE A N 1
ATOM 749 C CA . PHE A 1 94 ? 14.189 12.353 -32.859 1.00 63.91 94 PHE A CA 1
ATOM 750 C C . PHE A 1 94 ? 14.409 13.179 -31.581 1.00 63.91 94 PHE A C 1
ATOM 752 O O . PHE A 1 94 ? 15.252 12.841 -30.749 1.00 63.91 94 PHE A O 1
ATOM 759 N N . ALA A 1 95 ? 13.612 14.234 -31.393 1.00 63.56 95 ALA A N 1
ATOM 760 C CA . ALA A 1 95 ? 13.617 15.024 -30.168 1.00 63.56 95 ALA A CA 1
ATOM 761 C C . ALA A 1 95 ? 12.974 14.232 -29.015 1.00 63.56 95 ALA A C 1
ATOM 763 O O . ALA A 1 95 ? 11.760 14.006 -28.988 1.00 63.56 95 ALA A O 1
ATOM 764 N N . VAL A 1 96 ? 13.781 13.822 -28.033 1.00 56.16 96 VAL A N 1
ATOM 765 C CA . VAL A 1 96 ? 13.274 13.283 -26.764 1.00 56.16 96 VAL A CA 1
ATOM 766 C C . VAL A 1 96 ? 12.640 14.435 -25.983 1.00 56.16 96 VAL A C 1
ATOM 768 O O . VAL A 1 96 ? 13.327 15.340 -25.515 1.00 56.16 96 VAL A O 1
ATOM 771 N N . SER A 1 97 ? 11.313 14.418 -25.837 1.00 56.47 97 SER A N 1
ATOM 772 C CA . SER A 1 97 ? 10.614 15.337 -24.935 1.00 56.47 97 SER A CA 1
ATOM 773 C C . SER A 1 97 ? 10.928 14.951 -23.489 1.00 56.47 97 SER A C 1
ATOM 775 O O . SER A 1 97 ? 10.261 14.100 -22.904 1.00 56.47 97 SER A O 1
ATOM 777 N N . THR A 1 98 ? 11.963 15.553 -22.906 1.00 50.50 98 THR A N 1
ATOM 778 C CA . THR A 1 98 ? 12.301 15.385 -21.488 1.00 50.50 98 THR A CA 1
ATOM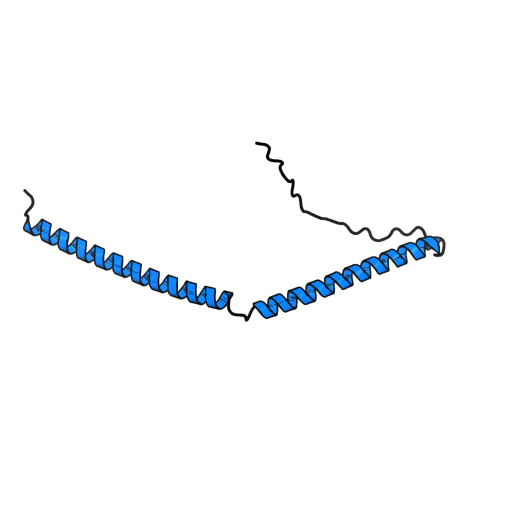 779 C C . THR A 1 98 ? 11.299 16.154 -20.628 1.00 50.50 98 THR A C 1
ATOM 781 O O . THR A 1 98 ? 11.573 17.247 -20.135 1.00 50.50 98 THR A O 1
ATOM 784 N N . SER A 1 99 ? 10.102 15.603 -20.445 1.00 45.34 99 SER A N 1
ATOM 785 C CA . SER A 1 99 ? 9.137 16.093 -19.458 1.00 45.34 99 SER A CA 1
ATOM 786 C C . SER A 1 99 ? 9.561 15.649 -18.053 1.00 45.34 99 SER A C 1
ATOM 788 O O . SER A 1 99 ? 8.920 14.802 -17.436 1.00 45.34 99 SER A O 1
ATOM 790 N N . ASN A 1 100 ? 10.658 16.207 -17.532 1.00 47.78 100 ASN A N 1
ATOM 791 C CA . ASN A 1 100 ? 10.997 16.071 -16.116 1.00 47.78 100 ASN A CA 1
ATOM 792 C C . ASN A 1 100 ? 10.103 17.008 -15.295 1.00 47.78 100 ASN A C 1
ATOM 794 O O . ASN A 1 100 ? 10.466 18.138 -14.973 1.00 47.78 100 ASN A O 1
ATOM 798 N N . SER A 1 101 ? 8.914 16.523 -14.953 1.00 51.28 101 SER A N 1
ATOM 799 C CA . SER A 1 101 ? 8.042 17.131 -13.952 1.00 51.28 101 SER A CA 1
ATOM 800 C C . SER A 1 101 ? 8.576 16.835 -12.547 1.00 51.28 101 SER A C 1
ATOM 802 O O . SER A 1 101 ? 8.088 15.935 -11.870 1.00 51.28 101 SER A O 1
ATOM 804 N N . THR A 1 102 ? 9.558 17.603 -12.080 1.00 37.31 102 THR A N 1
ATOM 805 C CA . THR A 1 102 ? 9.861 17.697 -10.642 1.00 37.31 102 THR A CA 1
ATOM 806 C C . THR A 1 102 ? 10.265 19.122 -10.291 1.00 37.31 102 THR A C 1
ATOM 808 O O . THR A 1 102 ? 11.435 19.482 -10.204 1.00 37.31 102 THR A O 1
ATOM 811 N N . SER A 1 103 ? 9.256 19.961 -10.064 1.00 47.38 103 SER A N 1
ATOM 812 C CA . SER A 1 103 ? 9.407 21.187 -9.291 1.00 47.38 103 SER A CA 1
ATOM 813 C C . SER A 1 103 ? 9.622 20.823 -7.818 1.00 47.38 103 SER A C 1
ATOM 815 O O . SER A 1 103 ? 8.666 20.554 -7.094 1.00 47.38 103 SER A O 1
ATOM 817 N N . LEU A 1 104 ? 10.869 20.839 -7.360 1.00 38.59 104 LEU A N 1
ATOM 818 C CA . LEU A 1 104 ? 11.199 21.019 -5.946 1.00 38.59 104 LEU A CA 1
ATOM 819 C C . LEU A 1 104 ? 11.962 22.338 -5.830 1.00 38.59 104 LEU A C 1
ATOM 821 O O . LEU A 1 104 ? 13.182 22.403 -5.953 1.00 38.59 104 LEU A O 1
ATOM 825 N N . SER A 1 105 ? 11.196 23.416 -5.653 1.00 38.00 105 SER A N 1
ATOM 826 C CA . SER A 1 105 ? 11.720 24.694 -5.187 1.00 38.00 105 SER A CA 1
ATOM 827 C C . SER A 1 105 ? 12.130 24.515 -3.726 1.00 38.00 105 SER A C 1
ATOM 829 O O . SER A 1 105 ? 11.285 24.448 -2.834 1.00 38.00 105 SER A O 1
ATOM 831 N N . SER A 1 106 ? 13.434 24.384 -3.487 1.00 40.00 106 SER A N 1
ATOM 832 C CA . SER A 1 106 ? 14.012 24.477 -2.148 1.00 40.00 106 SER A CA 1
ATOM 833 C C . SER A 1 106 ? 13.842 25.904 -1.631 1.00 40.00 106 SER A C 1
ATOM 835 O O . SER A 1 106 ? 14.559 26.819 -2.041 1.00 40.00 106 SER A O 1
ATOM 837 N N . GLY A 1 107 ? 12.889 26.093 -0.720 1.00 36.66 107 GLY A N 1
ATOM 838 C CA . GLY A 1 107 ? 12.778 27.303 0.081 1.00 36.66 107 GLY A CA 1
ATOM 839 C C . GLY A 1 107 ? 14.001 27.452 0.985 1.00 36.66 107 GLY A C 1
ATOM 840 O O . GLY A 1 107 ? 14.266 26.605 1.835 1.00 36.66 107 GLY A O 1
ATOM 841 N N . LYS A 1 108 ? 14.749 28.545 0.811 1.00 39.91 108 LYS A N 1
ATOM 842 C CA . LYS A 1 108 ? 15.698 29.031 1.816 1.00 39.91 108 LYS A CA 1
ATOM 843 C C . LYS A 1 108 ? 14.903 29.520 3.027 1.00 39.91 108 LYS A C 1
ATOM 845 O O . LYS A 1 108 ? 14.246 30.554 2.946 1.00 39.91 108 LYS A O 1
ATOM 850 N N . VAL A 1 109 ? 14.993 28.805 4.142 1.00 37.84 109 VAL A N 1
ATOM 851 C CA . VAL A 1 109 ? 14.662 29.352 5.461 1.00 37.84 109 VAL A CA 1
ATOM 852 C C . VAL A 1 109 ? 15.880 30.120 5.977 1.00 37.84 109 VAL A C 1
ATOM 854 O O . VAL A 1 109 ? 16.947 29.546 6.165 1.00 37.84 109 VAL A O 1
ATOM 857 N N . ASN A 1 110 ? 15.727 31.432 6.146 1.00 37.00 110 ASN A N 1
ATOM 858 C CA . ASN A 1 110 ? 16.578 32.228 7.025 1.00 37.00 110 ASN A CA 1
ATOM 859 C C . ASN A 1 110 ? 15.773 32.480 8.303 1.00 37.00 110 ASN A C 1
ATOM 861 O O . ASN A 1 110 ? 14.710 33.098 8.221 1.00 37.00 110 ASN A O 1
ATOM 865 N N . LEU A 1 111 ? 16.290 32.027 9.444 1.00 41.00 111 LEU A N 1
ATOM 866 C CA . LEU A 1 111 ? 16.122 32.685 10.738 1.00 41.00 111 LEU A CA 1
ATOM 867 C C . LEU A 1 111 ? 17.364 32.417 11.590 1.00 41.00 111 LEU A C 1
ATOM 869 O O . LEU A 1 111 ? 17.739 31.227 11.691 1.00 41.00 111 LEU A O 1
#

Foldseek 3Di:
DDDPVVVVVVVVVVVVVVVVVVVVVVVVVVVVVVVVVVVVCVVVPDPCVVVVVVVVVVVVVVVVVVVVVVVVQVVVLVCCCVPNDPVSVPDDDDDDPPPPPDDDDDDDDDD

Radius of gyration: 35.81 Å; chains: 1; bounding box: 66×46×99 Å

Secondary structure (DSSP, 8-state):
---HHHHHHHHHHHHHHHHHHHHHHHHHHHHHHHHHHHHHHHHHSTTHHHHHHHHHHHHHHHHHHHHHHHHHHHHHHHHHHHHS-HHHHTPPPP-----------------

Sequence (111 aa):
AVNPKVFLELLSVYRDWQEEKAQTICKKQEDIEYKIEVADALATSSKFKPLIHTLQVELGELKERLTEVLSNYEALCNRIAAEGPEPLRSIEPFAVSTSNSTSLSSGKVNL